Protein AF-A0A712CMX6-F1 (afdb_monomer)

Mean predicted aligned error: 9.73 Å

Radius of gyration: 21.3 Å; Cα contacts (8 Å, |Δi|>4): 12; chains: 1; bounding box: 39×43×60 Å

Secondary structure (DSSP, 8-state):
-------HHHHHHHHHHHHHT-HHHHHHHHHHHHHHS-TTSTTHHHHHHHHHHHHHHHHHHHHHHHHHHHHHHHHHHHT-HHHHHHHHHHHHHHHHHHHHHHHHH--

Structure (mmCIF, N/CA/C/O backbone):
data_AF-A0A712CMX6-F1
#
_entry.id   AF-A0A712CMX6-F1
#
loop_
_atom_site.group_PDB
_atom_site.id
_atom_site.type_symbol
_atom_site.label_atom_id
_atom_site.label_alt_id
_atom_site.label_comp_id
_atom_site.label_asym_id
_atom_site.label_entity_id
_atom_site.label_seq_id
_atom_site.pdbx_PDB_ins_code
_atom_site.Cartn_x
_atom_site.Cartn_y
_atom_site.Cartn_z
_atom_site.occupancy
_atom_site.B_iso_or_equiv
_atom_site.auth_seq_id
_atom_site.auth_comp_id
_atom_site.auth_asym_id
_atom_site.auth_atom_id
_atom_site.pdbx_PDB_model_num
ATOM 1 N N . ALA A 1 1 ? 1.805 7.461 33.465 1.00 42.91 1 ALA A N 1
ATOM 2 C CA . ALA A 1 1 ? 2.648 6.964 32.363 1.00 42.91 1 ALA A CA 1
ATOM 3 C C . ALA A 1 1 ? 2.758 8.086 31.346 1.00 42.91 1 ALA A C 1
ATOM 5 O O . ALA A 1 1 ? 1.729 8.558 30.885 1.00 42.91 1 ALA A O 1
ATOM 6 N N . THR A 1 2 ? 3.959 8.598 31.099 1.00 47.91 2 THR A N 1
ATOM 7 C CA . THR A 1 2 ? 4.202 9.603 30.061 1.00 47.91 2 THR A CA 1
ATOM 8 C C . THR A 1 2 ? 4.012 8.929 28.706 1.00 47.91 2 THR A C 1
ATOM 10 O O . THR A 1 2 ? 4.779 8.035 28.356 1.00 47.91 2 THR A O 1
ATOM 13 N N . GLU A 1 3 ? 2.966 9.296 27.964 1.00 58.12 3 GLU A N 1
ATOM 14 C CA . GLU A 1 3 ? 2.837 8.899 26.561 1.00 58.12 3 GLU A CA 1
ATOM 15 C C . GLU A 1 3 ? 4.049 9.464 25.819 1.00 58.12 3 GLU A C 1
ATOM 17 O O . GLU A 1 3 ? 4.179 10.672 25.619 1.00 58.12 3 GLU A O 1
ATOM 22 N N . THR A 1 4 ? 5.004 8.599 25.487 1.00 64.62 4 THR A N 1
ATOM 23 C CA . THR A 1 4 ? 6.151 8.980 24.677 1.00 64.62 4 THR A CA 1
ATOM 24 C C . THR A 1 4 ? 5.621 9.264 23.282 1.00 64.62 4 THR A C 1
ATOM 26 O O . THR A 1 4 ? 5.328 8.352 22.512 1.00 64.62 4 THR A O 1
ATOM 29 N N . VAL A 1 5 ? 5.435 10.547 22.970 1.00 73.31 5 VAL A N 1
ATOM 30 C CA . VAL A 1 5 ? 5.053 10.997 21.631 1.00 73.31 5 VAL A CA 1
ATOM 31 C C . VAL A 1 5 ? 6.144 10.524 20.677 1.00 73.31 5 VAL A C 1
ATOM 33 O O . VAL A 1 5 ? 7.235 11.092 20.620 1.00 73.31 5 VAL A O 1
ATOM 36 N N . VAL A 1 6 ? 5.886 9.416 19.982 1.00 78.69 6 VAL A N 1
ATOM 37 C CA . VAL A 1 6 ? 6.840 8.858 19.029 1.00 78.69 6 VAL A CA 1
ATOM 38 C C . VAL A 1 6 ? 6.942 9.862 17.883 1.00 78.69 6 VAL A C 1
ATOM 40 O O . VAL A 1 6 ? 5.918 10.191 17.279 1.00 78.69 6 VAL A O 1
ATOM 43 N N . PRO A 1 7 ? 8.142 10.376 17.566 1.00 86.31 7 PRO A N 1
ATOM 44 C CA . PRO A 1 7 ? 8.281 11.378 16.524 1.00 86.31 7 PRO A CA 1
ATOM 45 C C . PRO A 1 7 ? 7.781 10.814 15.192 1.00 86.31 7 PRO A C 1
ATOM 47 O O . PRO A 1 7 ? 8.101 9.678 14.832 1.00 86.31 7 PRO A O 1
ATOM 50 N N . PHE A 1 8 ? 7.022 11.618 14.443 1.00 88.00 8 PHE A N 1
ATOM 51 C CA . PHE A 1 8 ? 6.411 11.218 13.170 1.00 88.00 8 PHE A CA 1
ATOM 52 C C . PHE A 1 8 ? 7.416 10.552 12.217 1.00 88.00 8 PHE A C 1
ATOM 54 O O . PHE A 1 8 ? 7.127 9.509 11.634 1.00 88.00 8 PHE A O 1
ATOM 61 N N . GLY A 1 9 ? 8.639 11.088 12.134 1.00 90.62 9 GLY A N 1
ATOM 62 C CA . GLY A 1 9 ? 9.707 10.519 11.308 1.00 90.62 9 GLY A CA 1
ATOM 63 C C . GLY A 1 9 ? 10.093 9.085 11.690 1.00 90.62 9 GLY A C 1
ATOM 64 O O . GLY A 1 9 ? 10.394 8.279 10.811 1.00 90.62 9 GLY A O 1
ATOM 65 N N . ALA A 1 10 ? 10.031 8.720 12.975 1.00 90.50 10 ALA A N 1
ATOM 66 C CA . ALA A 1 10 ? 10.294 7.352 13.417 1.00 90.50 10 ALA A CA 1
ATOM 67 C C . ALA A 1 10 ? 9.156 6.393 13.031 1.00 90.50 10 ALA A C 1
ATOM 69 O O . ALA A 1 10 ? 9.427 5.250 12.659 1.00 90.50 10 ALA A O 1
ATOM 70 N N . ILE A 1 11 ? 7.902 6.858 13.067 1.00 90.12 11 ILE A N 1
ATOM 71 C CA . ILE A 1 11 ? 6.734 6.083 12.619 1.00 90.12 11 ILE A CA 1
ATOM 72 C C . ILE A 1 11 ? 6.797 5.873 11.105 1.00 90.12 11 ILE A C 1
ATOM 74 O O . ILE A 1 11 ? 6.699 4.737 10.647 1.00 90.12 11 ILE A O 1
ATOM 78 N N . PHE A 1 12 ? 7.040 6.939 10.337 1.00 90.88 12 PHE A N 1
ATOM 79 C CA . PHE A 1 12 ? 7.172 6.867 8.883 1.00 90.88 12 PHE A CA 1
ATOM 80 C C . PHE A 1 12 ? 8.315 5.940 8.466 1.00 90.88 12 PHE A C 1
ATOM 82 O O . PHE A 1 12 ? 8.111 5.041 7.657 1.00 90.88 12 PHE A O 1
ATOM 89 N N . LYS A 1 13 ? 9.500 6.084 9.076 1.00 92.38 13 LYS A N 1
ATOM 90 C CA . LYS A 1 13 ? 10.646 5.209 8.793 1.00 92.38 13 LYS A CA 1
ATOM 91 C C . LYS A 1 13 ? 10.327 3.744 9.093 1.00 92.38 13 LYS A C 1
ATOM 93 O O . LYS A 1 13 ? 10.668 2.878 8.294 1.00 92.38 13 LYS A O 1
ATOM 98 N N . ARG A 1 14 ? 9.666 3.453 10.220 1.00 91.19 14 ARG A N 1
ATOM 99 C CA . ARG A 1 14 ? 9.237 2.085 10.556 1.00 91.19 14 ARG A CA 1
ATOM 100 C C . ARG A 1 14 ? 8.238 1.542 9.541 1.00 91.19 14 ARG A C 1
ATOM 102 O O . ARG A 1 14 ? 8.436 0.433 9.063 1.00 91.19 14 ARG A O 1
ATOM 109 N N . ALA A 1 15 ? 7.209 2.314 9.197 1.00 89.31 15 ALA A N 1
ATOM 110 C CA . ALA A 1 15 ? 6.203 1.914 8.218 1.00 89.31 15 ALA A CA 1
ATOM 111 C C . ALA A 1 15 ? 6.819 1.679 6.830 1.00 89.31 15 ALA A C 1
ATOM 113 O O . ALA A 1 15 ? 6.501 0.682 6.183 1.00 89.31 15 ALA A O 1
ATOM 114 N N . LEU A 1 16 ? 7.745 2.544 6.404 1.00 89.81 16 LEU A N 1
ATOM 115 C CA . LEU A 1 16 ? 8.464 2.421 5.140 1.00 89.81 16 LEU A CA 1
ATOM 116 C C . LEU A 1 16 ? 9.328 1.160 5.113 1.00 89.81 16 LEU A C 1
ATOM 118 O O . LEU A 1 16 ? 9.203 0.367 4.189 1.00 89.81 16 LEU A O 1
ATOM 122 N N . ILE A 1 17 ? 10.160 0.937 6.136 1.00 93.50 17 ILE A N 1
ATOM 123 C CA . ILE A 1 17 ? 11.004 -0.264 6.220 1.00 93.50 17 ILE A CA 1
ATOM 124 C C . ILE A 1 17 ? 10.132 -1.520 6.235 1.00 93.50 17 ILE A C 1
ATOM 126 O O . ILE A 1 17 ? 10.373 -2.435 5.458 1.00 93.50 17 ILE A O 1
ATOM 130 N N . LEU A 1 18 ? 9.086 -1.551 7.061 1.00 90.56 18 LEU A N 1
ATOM 131 C CA . LEU A 1 18 ? 8.181 -2.696 7.152 1.00 90.56 18 LEU A CA 1
ATOM 132 C C . LEU A 1 18 ? 7.480 -2.987 5.815 1.00 90.56 18 LEU A C 1
ATOM 134 O O . LEU A 1 18 ? 7.324 -4.148 5.446 1.00 90.56 18 LEU A O 1
ATOM 138 N N . SER A 1 19 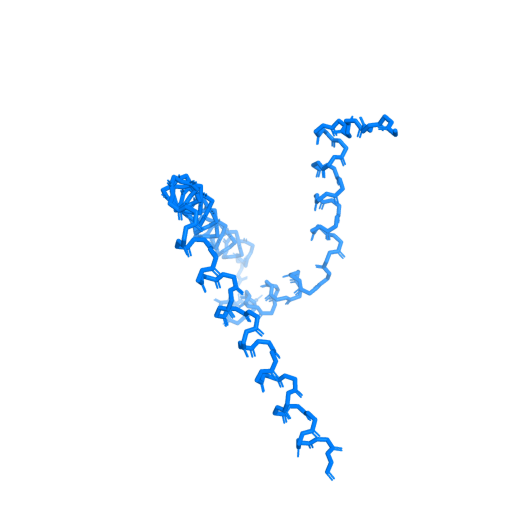? 7.102 -1.943 5.073 1.00 86.19 19 SER A N 1
ATOM 139 C CA . SER A 1 19 ? 6.477 -2.076 3.753 1.00 86.19 19 SER A CA 1
ATOM 140 C C . SER A 1 19 ? 7.475 -2.538 2.688 1.00 86.19 19 SER A C 1
ATOM 142 O O . SER A 1 19 ? 7.168 -3.452 1.928 1.00 86.19 19 SER A O 1
ATOM 144 N N . LEU A 1 20 ? 8.686 -1.968 2.661 1.00 86.38 20 LEU A N 1
ATOM 145 C CA . LEU 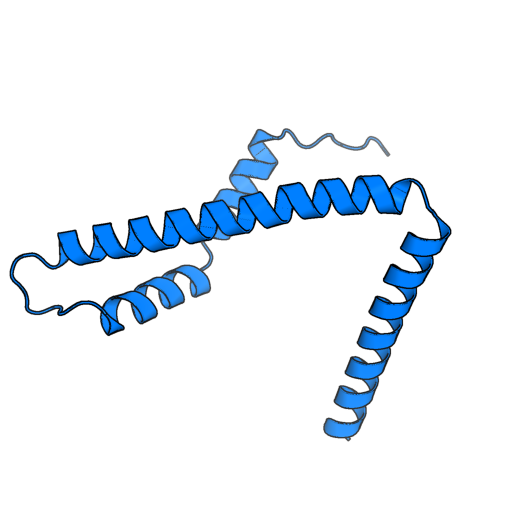A 1 20 ? 9.747 -2.332 1.713 1.00 86.38 20 LEU A CA 1
ATOM 146 C C . LEU A 1 20 ? 10.301 -3.739 1.966 1.00 86.38 20 LEU A C 1
ATOM 148 O O . LEU A 1 20 ? 10.661 -4.440 1.027 1.00 86.38 20 LEU A O 1
ATOM 152 N N . THR A 1 21 ? 10.370 -4.169 3.227 1.00 91.50 21 THR A N 1
ATOM 153 C CA . THR A 1 21 ? 10.839 -5.509 3.613 1.00 91.50 21 THR A CA 1
ATOM 154 C C . THR A 1 21 ? 9.731 -6.565 3.520 1.00 91.50 21 THR A C 1
ATOM 156 O O . THR A 1 21 ? 9.969 -7.713 3.869 1.00 91.50 21 THR A O 1
ATOM 159 N N . ASN A 1 22 ? 8.524 -6.237 3.044 1.00 89.19 22 ASN A N 1
ATOM 160 C CA . ASN A 1 22 ? 7.449 -7.214 2.864 1.00 89.19 22 ASN A CA 1
ATOM 161 C C . ASN A 1 22 ? 7.611 -7.969 1.525 1.00 89.19 22 ASN A C 1
ATOM 163 O O . ASN A 1 22 ? 7.191 -7.459 0.480 1.00 89.19 22 ASN A O 1
ATOM 167 N N . PRO A 1 23 ? 8.150 -9.207 1.517 1.00 88.44 23 PRO A N 1
ATOM 168 C CA . PRO A 1 23 ? 8.419 -9.923 0.272 1.00 88.44 23 PRO A CA 1
ATOM 169 C C . PRO A 1 23 ? 7.133 -10.294 -0.468 1.00 88.44 23 PRO A C 1
ATOM 171 O O . PRO A 1 23 ? 7.148 -10.440 -1.685 1.00 88.44 23 PRO A O 1
ATOM 174 N N . LYS A 1 24 ? 6.000 -10.415 0.235 1.00 89.06 24 LYS A N 1
ATOM 175 C CA . LYS A 1 24 ? 4.722 -10.792 -0.374 1.00 89.06 24 LYS A CA 1
ATOM 176 C C . LYS A 1 24 ? 4.248 -9.740 -1.376 1.00 89.06 24 LYS A C 1
ATOM 178 O O . LYS A 1 24 ? 3.761 -10.105 -2.440 1.00 89.06 24 LYS A O 1
ATOM 183 N N . ALA A 1 25 ? 4.400 -8.456 -1.047 1.00 85.50 25 ALA A N 1
ATOM 184 C CA . ALA A 1 25 ? 4.003 -7.362 -1.933 1.00 85.50 25 ALA A CA 1
ATOM 185 C C . ALA A 1 25 ? 4.875 -7.323 -3.198 1.00 85.50 25 ALA A C 1
ATOM 187 O O . ALA A 1 25 ? 4.355 -7.227 -4.306 1.00 85.50 25 ALA A O 1
ATOM 188 N N . ILE A 1 26 ? 6.192 -7.480 -3.036 1.00 86.25 26 ILE A N 1
ATOM 189 C CA . ILE A 1 26 ? 7.143 -7.515 -4.155 1.00 86.25 26 ILE A CA 1
ATOM 190 C C . ILE A 1 26 ? 6.859 -8.714 -5.064 1.00 86.25 26 ILE A C 1
ATOM 192 O O . ILE A 1 26 ? 6.722 -8.551 -6.275 1.00 86.25 26 ILE A O 1
ATOM 196 N N . LEU A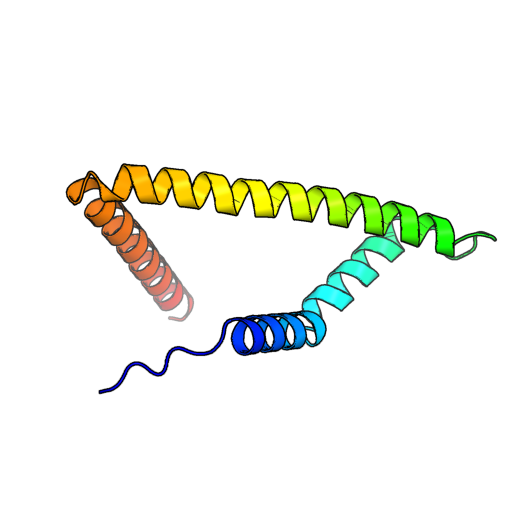 1 27 ? 6.717 -9.911 -4.486 1.00 88.56 27 LEU A N 1
ATOM 197 C CA . LEU A 1 27 ? 6.422 -11.128 -5.243 1.00 88.56 27 LEU A CA 1
ATOM 198 C C . LEU A 1 27 ? 5.080 -11.038 -5.973 1.00 88.56 27 LEU A C 1
ATOM 200 O O . LEU A 1 27 ? 4.978 -11.517 -7.101 1.00 88.56 27 LEU A O 1
ATOM 204 N N . PHE A 1 28 ? 4.073 -10.401 -5.369 1.00 88.31 28 PHE A N 1
ATOM 205 C CA . PHE A 1 28 ? 2.800 -10.131 -6.032 1.00 88.31 28 PHE A CA 1
ATOM 206 C C . PHE A 1 28 ? 2.984 -9.236 -7.262 1.00 88.31 28 PHE A C 1
ATOM 208 O O . PHE A 1 28 ? 2.534 -9.613 -8.342 1.00 88.31 28 PHE A O 1
ATOM 215 N N . TYR A 1 29 ? 3.687 -8.103 -7.137 1.00 86.38 29 TYR A N 1
ATOM 216 C CA . TYR A 1 29 ? 3.923 -7.205 -8.271 1.00 86.38 29 TYR A CA 1
ATOM 217 C C . TYR A 1 29 ? 4.726 -7.870 -9.389 1.00 86.38 29 TYR A C 1
ATOM 219 O O . TYR A 1 29 ? 4.321 -7.794 -10.544 1.00 86.38 29 TYR A O 1
ATOM 227 N N . VAL A 1 30 ? 5.811 -8.578 -9.063 1.00 86.31 30 VAL A N 1
ATOM 228 C CA . VAL A 1 30 ? 6.616 -9.294 -10.068 1.00 86.31 30 VAL A CA 1
ATOM 229 C C . VAL A 1 30 ? 5.780 -10.359 -10.779 1.00 86.31 30 VAL A C 1
ATOM 231 O O . VAL A 1 30 ? 5.780 -10.418 -12.008 1.00 86.31 30 VAL A O 1
ATOM 234 N N . SER A 1 31 ? 5.019 -11.159 -10.025 1.00 88.50 31 SER A N 1
ATOM 235 C CA . SER A 1 31 ? 4.167 -12.208 -10.599 1.00 88.50 31 SER A CA 1
ATOM 236 C C . SER A 1 31 ? 3.044 -11.631 -11.454 1.00 88.50 31 SER A C 1
ATOM 238 O O . SER A 1 31 ? 2.682 -12.230 -12.460 1.00 88.50 31 SER A O 1
ATOM 240 N N . PHE A 1 32 ? 2.489 -10.477 -11.076 1.00 88.19 32 PHE A N 1
ATOM 241 C CA . PHE A 1 32 ? 1.500 -9.769 -11.882 1.00 88.19 32 PHE A CA 1
ATOM 242 C C . PHE A 1 32 ? 2.143 -9.237 -13.169 1.00 88.19 32 PHE A C 1
ATOM 244 O O . PHE A 1 32 ? 1.630 -9.488 -14.248 1.00 88.19 32 PHE A O 1
ATOM 251 N N . PHE A 1 33 ? 3.299 -8.573 -13.093 1.00 88.44 33 PHE A N 1
ATOM 252 C CA . PHE A 1 33 ? 3.899 -7.877 -14.240 1.00 88.44 33 PHE A CA 1
ATOM 253 C C . PHE A 1 33 ? 4.356 -8.839 -15.332 1.00 88.44 33 PHE A C 1
ATOM 255 O O . PHE A 1 33 ? 4.088 -8.594 -16.505 1.00 88.44 33 PHE A O 1
ATOM 262 N N . VAL A 1 34 ? 4.979 -9.959 -14.957 1.00 84.94 34 VAL A N 1
ATOM 263 C CA . VAL A 1 34 ? 5.431 -10.982 -15.916 1.00 84.94 34 VAL A CA 1
ATOM 264 C C . VAL A 1 34 ? 4.260 -11.597 -16.697 1.00 84.94 34 VAL A C 1
ATOM 266 O O . VAL A 1 34 ? 4.461 -12.058 -17.813 1.00 84.94 34 VAL A O 1
ATOM 269 N N . GLN A 1 35 ? 3.028 -11.557 -16.174 1.00 86.94 35 GLN A N 1
ATOM 270 C CA . GLN A 1 35 ? 1.846 -12.031 -16.910 1.00 86.94 35 GLN A CA 1
ATOM 271 C C . GLN A 1 35 ? 1.394 -11.075 -18.023 1.00 86.94 35 GLN A C 1
ATOM 273 O O . GLN A 1 35 ? 0.734 -11.516 -18.959 1.00 86.94 35 GLN A O 1
ATOM 278 N N . PHE A 1 36 ? 1.732 -9.784 -17.939 1.00 84.50 36 PHE A N 1
ATOM 279 C CA . PHE A 1 36 ? 1.295 -8.764 -18.905 1.00 84.50 36 PHE A CA 1
ATOM 280 C C . PHE A 1 36 ? 2.422 -8.235 -19.793 1.00 84.50 36 PHE A C 1
ATOM 282 O O . PHE A 1 36 ? 2.162 -7.441 -20.696 1.00 84.50 36 PHE A O 1
ATOM 289 N N . ILE A 1 37 ? 3.667 -8.638 -19.539 1.00 84.06 37 ILE A N 1
ATOM 290 C CA . ILE A 1 37 ? 4.841 -8.134 -20.246 1.00 84.06 37 ILE A CA 1
ATOM 291 C C . ILE A 1 37 ? 5.503 -9.278 -21.000 1.00 84.06 37 ILE A C 1
ATOM 293 O O . ILE A 1 37 ? 5.906 -10.278 -20.410 1.00 84.06 37 ILE A O 1
ATOM 297 N N . ASP A 1 38 ? 5.677 -9.090 -22.306 1.00 81.25 38 ASP A N 1
ATOM 298 C CA . ASP A 1 38 ? 6.532 -9.957 -23.105 1.00 81.25 38 ASP A CA 1
ATOM 299 C C . ASP A 1 38 ? 8.001 -9.701 -22.742 1.00 81.25 38 ASP A C 1
ATOM 301 O O . ASP A 1 38 ? 8.571 -8.647 -23.033 1.00 81.25 38 ASP A O 1
ATOM 305 N N . VAL A 1 39 ? 8.610 -10.676 -22.070 1.00 76.38 39 VAL A N 1
ATOM 306 C CA . VAL A 1 39 ? 10.001 -10.611 -21.608 1.00 76.38 39 VAL A CA 1
ATOM 307 C C . VAL A 1 39 ? 11.020 -10.716 -22.746 1.00 76.38 39 VAL A C 1
ATOM 309 O O . VAL A 1 39 ? 12.195 -10.431 -22.522 1.00 76.38 39 VAL A O 1
ATOM 312 N N . THR A 1 40 ? 10.593 -11.104 -23.951 1.00 78.81 40 THR A N 1
ATOM 313 C CA . THR A 1 40 ? 11.466 -11.306 -25.119 1.00 78.81 40 THR A CA 1
ATOM 314 C C . THR A 1 40 ? 11.601 -10.065 -26.006 1.00 78.81 40 THR A C 1
ATOM 316 O O . THR A 1 40 ? 12.437 -10.038 -26.912 1.00 78.81 40 THR A O 1
ATOM 319 N N . ALA A 1 41 ? 10.824 -9.013 -25.733 1.00 78.69 41 ALA A N 1
ATOM 320 C CA . ALA A 1 41 ? 10.849 -7.780 -26.505 1.00 78.69 41 ALA A CA 1
ATOM 321 C C . ALA A 1 41 ? 12.137 -6.952 -26.261 1.00 78.69 41 ALA A C 1
ATOM 323 O O . ALA A 1 41 ? 12.674 -6.938 -25.154 1.00 78.69 41 ALA A 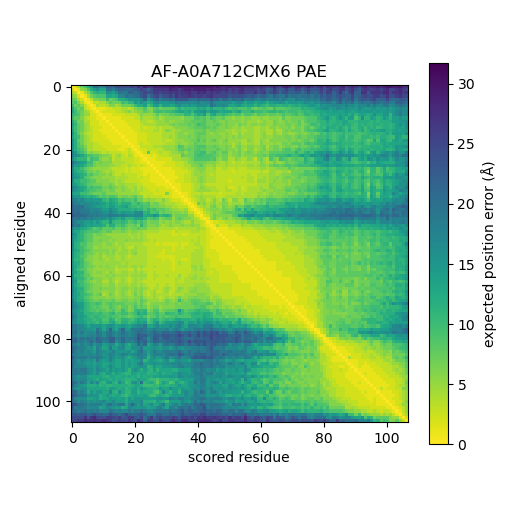O 1
ATOM 324 N N . PRO A 1 42 ? 12.611 -6.158 -27.243 1.00 76.56 42 PRO A N 1
ATOM 325 C CA . PRO A 1 42 ? 13.820 -5.334 -27.094 1.00 76.56 42 PRO A CA 1
ATOM 326 C C . PRO A 1 42 ? 13.742 -4.248 -26.002 1.00 76.56 42 PRO A C 1
ATOM 328 O O . PRO A 1 42 ? 14.769 -3.729 -25.565 1.00 76.56 42 PRO A O 1
ATOM 331 N N . HIS A 1 43 ? 12.532 -3.866 -25.572 1.00 78.50 43 HIS A N 1
ATOM 332 C CA . HIS A 1 43 ? 12.284 -2.723 -24.680 1.00 78.50 43 HIS A CA 1
ATOM 333 C C . HIS A 1 43 ? 11.429 -3.074 -23.450 1.00 78.50 43 HIS A C 1
ATOM 335 O O . HIS A 1 43 ? 10.596 -2.282 -23.009 1.00 78.50 43 HIS A O 1
ATOM 341 N N . THR A 1 44 ? 11.662 -4.242 -22.852 1.00 81.38 44 THR A N 1
ATOM 342 C CA . THR A 1 44 ? 10.925 -4.755 -21.682 1.00 81.38 44 THR A CA 1
ATOM 343 C C . THR A 1 44 ? 10.860 -3.762 -20.511 1.00 81.38 44 THR A C 1
ATOM 345 O O . THR A 1 44 ? 9.814 -3.614 -19.882 1.00 81.38 44 THR A O 1
ATOM 348 N N . GLY A 1 45 ? 11.937 -3.011 -20.247 1.00 84.81 45 GLY A N 1
ATOM 349 C CA . GLY A 1 45 ? 11.989 -2.042 -19.142 1.00 84.81 45 GLY A CA 1
ATOM 350 C C . GLY A 1 45 ? 10.942 -0.923 -19.226 1.00 84.81 45 GLY A C 1
ATOM 351 O O . GLY A 1 45 ? 10.425 -0.490 -18.197 1.00 84.81 45 GLY A O 1
ATOM 352 N N . VAL A 1 46 ? 10.572 -0.492 -20.437 1.00 86.69 46 VAL A N 1
ATOM 353 C CA . VAL A 1 46 ? 9.554 0.554 -20.636 1.00 86.69 46 VAL A CA 1
ATOM 354 C C . VAL A 1 46 ? 8.162 0.022 -20.300 1.00 86.69 46 VAL A C 1
ATOM 356 O O . VAL A 1 46 ? 7.404 0.694 -19.604 1.00 86.69 46 VAL A O 1
ATOM 359 N N . SER A 1 47 ? 7.844 -1.209 -20.708 1.00 87.00 47 SER A N 1
ATOM 360 C CA . SER A 1 47 ? 6.576 -1.866 -20.363 1.00 87.00 47 SER A CA 1
ATOM 361 C C . SER A 1 47 ? 6.420 -2.039 -18.851 1.00 87.00 47 SER A C 1
ATOM 363 O O . SER A 1 47 ? 5.353 -1.757 -18.306 1.00 87.00 47 SER A O 1
ATOM 365 N N . PHE A 1 48 ? 7.502 -2.420 -18.159 1.00 87.94 48 PHE A N 1
ATOM 366 C CA . PHE A 1 48 ? 7.537 -2.485 -16.694 1.00 87.94 48 PHE A CA 1
ATOM 367 C C . PHE A 1 48 ? 7.270 -1.118 -16.062 1.00 87.94 48 PHE A C 1
ATOM 369 O O . PHE A 1 48 ? 6.460 -1.020 -15.143 1.00 87.94 48 PHE A O 1
ATOM 376 N N . PHE A 1 49 ? 7.913 -0.061 -16.561 1.00 89.44 49 PHE A N 1
ATOM 377 C CA . PHE A 1 49 ? 7.736 1.292 -16.038 1.00 89.44 49 PHE A CA 1
ATOM 378 C C . PHE A 1 49 ? 6.303 1.812 -16.221 1.00 89.44 49 PHE A C 1
ATOM 380 O O . PHE A 1 49 ? 5.732 2.366 -15.280 1.00 89.44 49 PHE A O 1
ATOM 387 N N . ILE A 1 50 ? 5.703 1.601 -17.398 1.00 90.69 50 ILE A N 1
ATOM 388 C CA . ILE A 1 50 ? 4.314 1.997 -17.676 1.00 90.69 50 ILE A CA 1
ATOM 389 C C . ILE A 1 50 ? 3.364 1.258 -16.733 1.00 90.69 50 ILE A C 1
ATOM 391 O O . ILE A 1 50 ? 2.571 1.900 -16.047 1.00 90.69 50 ILE A O 1
ATOM 395 N N . LEU A 1 51 ? 3.479 -0.071 -16.645 1.00 90.88 51 LEU A N 1
ATOM 396 C CA . LEU A 1 51 ? 2.589 -0.881 -15.816 1.00 90.88 51 LEU A CA 1
ATOM 397 C C . LEU A 1 51 ? 2.737 -0.549 -14.324 1.00 90.88 51 LEU A C 1
ATOM 39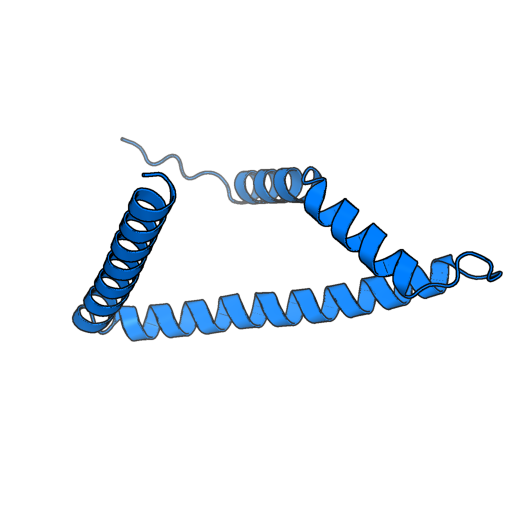9 O O . LEU A 1 51 ? 1.730 -0.393 -13.632 1.00 90.88 51 LEU A O 1
ATOM 403 N N . ALA A 1 52 ? 3.974 -0.372 -13.847 1.00 90.44 52 ALA A N 1
ATOM 404 C CA . ALA A 1 52 ? 4.257 0.066 -12.483 1.00 90.44 52 ALA A CA 1
ATOM 405 C C . ALA A 1 52 ? 3.633 1.433 -12.185 1.00 90.44 52 ALA A C 1
ATOM 407 O O . ALA A 1 52 ? 2.962 1.591 -11.170 1.00 90.44 52 ALA A O 1
ATOM 408 N N . THR A 1 53 ? 3.793 2.401 -13.091 1.00 93.56 53 THR A N 1
ATOM 409 C CA . THR A 1 53 ? 3.242 3.753 -12.925 1.00 93.56 53 THR A CA 1
ATOM 410 C C . THR A 1 53 ? 1.717 3.739 -12.913 1.00 93.56 53 THR A C 1
ATOM 412 O O . THR A 1 53 ? 1.103 4.382 -12.065 1.00 93.56 53 THR A O 1
ATOM 415 N N . THR A 1 54 ? 1.081 2.982 -13.813 1.00 93.69 54 THR A N 1
ATOM 416 C CA . THR A 1 54 ? -0.379 2.836 -13.831 1.00 93.69 54 THR A CA 1
ATOM 417 C C . THR A 1 54 ? -0.894 2.250 -12.520 1.00 93.69 54 THR A C 1
ATOM 419 O O . THR A 1 54 ? -1.835 2.792 -11.938 1.00 93.69 54 THR A O 1
ATOM 422 N N . LEU A 1 55 ? -0.272 1.175 -12.029 1.00 91.38 55 LEU A N 1
ATOM 423 C CA . LEU A 1 55 ? -0.668 0.566 -10.762 1.00 91.38 55 LEU A CA 1
ATOM 424 C C . LEU A 1 55 ? -0.443 1.494 -9.572 1.00 91.38 55 LEU A C 1
ATOM 426 O O . LEU A 1 55 ? -1.309 1.567 -8.702 1.00 91.38 55 LEU A O 1
ATOM 430 N N . GLU A 1 56 ? 0.667 2.228 -9.549 1.00 92.81 56 GLU A N 1
ATOM 431 C CA . GLU A 1 56 ? 0.963 3.181 -8.482 1.00 92.81 56 GLU A CA 1
ATOM 432 C C . GLU A 1 56 ? -0.068 4.314 -8.447 1.00 92.81 56 GLU A C 1
ATOM 434 O O . GLU A 1 56 ? -0.571 4.646 -7.377 1.00 92.81 56 GLU A O 1
ATOM 439 N N . ILE A 1 57 ? -0.471 4.850 -9.605 1.00 97.12 57 ILE A N 1
ATOM 440 C CA . ILE A 1 57 ? -1.526 5.873 -9.689 1.00 97.12 57 ILE A CA 1
ATOM 441 C C . ILE A 1 57 ? -2.849 5.327 -9.145 1.00 97.12 57 ILE A C 1
ATOM 443 O O . ILE A 1 57 ? -3.484 5.973 -8.311 1.00 97.12 57 ILE A O 1
ATOM 447 N N . VAL A 1 58 ? -3.262 4.130 -9.573 1.00 95.31 58 VAL A N 1
ATOM 448 C CA . VAL A 1 58 ? -4.504 3.505 -9.091 1.00 95.31 58 VAL A CA 1
ATOM 449 C C . VAL A 1 58 ? -4.439 3.259 -7.583 1.00 95.31 58 VAL A C 1
ATOM 451 O O . VAL A 1 58 ? -5.387 3.591 -6.871 1.00 95.31 58 VAL A O 1
ATOM 454 N N . SER A 1 59 ? -3.319 2.731 -7.088 1.00 92.88 59 SER A N 1
ATOM 455 C CA . SER A 1 59 ? -3.073 2.481 -5.666 1.00 92.88 59 SER A CA 1
ATOM 456 C C . SER A 1 59 ? -3.142 3.773 -4.853 1.00 92.88 59 SER A C 1
ATOM 458 O O . SER A 1 59 ? -3.871 3.850 -3.862 1.00 92.88 59 SER A O 1
ATOM 460 N N . PHE A 1 60 ? -2.460 4.823 -5.309 1.00 94.19 60 PHE A N 1
ATOM 461 C CA . PHE A 1 60 ? -2.453 6.128 -4.664 1.00 94.19 60 PHE A CA 1
ATOM 462 C C . PHE A 1 60 ? -3.850 6.754 -4.629 1.00 94.19 60 PHE A C 1
ATOM 464 O O . PHE A 1 60 ? -4.282 7.231 -3.576 1.00 94.19 60 PHE A O 1
ATOM 471 N N . CYS A 1 61 ? -4.588 6.721 -5.743 1.00 97.38 61 CYS A N 1
ATOM 472 C CA . CYS A 1 61 ? -5.965 7.208 -5.807 1.00 97.38 61 CYS A CA 1
ATOM 473 C C . CYS A 1 61 ? -6.884 6.419 -4.869 1.00 97.38 61 CYS A C 1
ATOM 475 O O . CYS A 1 61 ? -7.662 7.019 -4.127 1.00 97.38 61 CYS A O 1
ATOM 477 N N . TYR A 1 62 ? -6.773 5.091 -4.864 1.00 95.38 62 TYR A N 1
ATOM 478 C CA . TYR A 1 62 ? -7.582 4.216 -4.023 1.00 95.38 62 TYR A CA 1
ATOM 479 C C . TYR A 1 62 ? -7.309 4.435 -2.531 1.00 95.38 62 TYR A C 1
ATOM 481 O O . TYR A 1 62 ? -8.243 4.638 -1.754 1.00 95.38 62 TYR A O 1
ATOM 489 N N . LEU A 1 63 ? -6.038 4.452 -2.122 1.00 93.62 63 LEU A N 1
ATOM 490 C CA . LEU A 1 63 ? -5.648 4.697 -0.734 1.00 93.62 63 LEU A CA 1
ATOM 491 C C . LEU A 1 63 ? -6.035 6.105 -0.285 1.00 93.62 63 LEU A C 1
ATOM 493 O O . LEU A 1 63 ? -6.579 6.262 0.805 1.00 93.62 63 LEU A O 1
ATOM 497 N N . SER A 1 64 ? -5.826 7.119 -1.126 1.00 94.75 64 SER A N 1
ATOM 498 C CA . SER A 1 64 ? -6.253 8.491 -0.829 1.00 94.75 64 SER A CA 1
ATOM 499 C C . SER A 1 64 ? -7.768 8.571 -0.652 1.00 94.75 64 SER A C 1
ATOM 501 O O . SER A 1 64 ? -8.245 9.147 0.326 1.00 94.75 64 SER A O 1
ATOM 503 N N . PHE A 1 65 ? -8.535 7.935 -1.541 1.00 95.88 65 PHE A N 1
ATOM 504 C CA . PHE A 1 65 ? -9.986 7.842 -1.410 1.00 95.88 65 PHE A CA 1
ATOM 505 C C . PHE A 1 65 ? -10.390 7.152 -0.101 1.00 95.88 65 PHE A C 1
ATOM 507 O O . PHE A 1 65 ? -11.267 7.647 0.606 1.00 95.88 65 PHE A O 1
ATOM 514 N N . LEU A 1 66 ? -9.729 6.053 0.267 1.00 92.88 66 LEU A N 1
ATOM 515 C CA . LEU A 1 66 ? -10.001 5.313 1.499 1.00 92.88 66 LEU A CA 1
ATOM 516 C C . LEU A 1 66 ? -9.674 6.130 2.758 1.00 92.88 66 LEU A C 1
ATOM 518 O O . LEU A 1 66 ? -10.452 6.127 3.709 1.00 92.88 66 LEU A O 1
ATOM 522 N N . ILE A 1 67 ? -8.569 6.879 2.757 1.00 92.12 67 ILE A N 1
ATOM 523 C CA . ILE A 1 67 ? -8.188 7.766 3.865 1.00 92.12 67 ILE A CA 1
ATOM 524 C C . ILE A 1 67 ? -9.205 8.903 4.012 1.00 92.12 67 ILE A C 1
ATOM 526 O O . ILE A 1 67 ? -9.704 9.138 5.112 1.00 92.12 67 ILE A O 1
ATOM 530 N N . LEU A 1 68 ? -9.540 9.594 2.919 1.00 93.00 68 LEU A N 1
ATOM 531 C CA . LEU A 1 68 ? -10.459 10.735 2.948 1.00 93.00 68 LEU A CA 1
ATOM 532 C C . LEU A 1 68 ? -11.884 10.309 3.312 1.00 93.00 68 LEU A C 1
ATOM 534 O O . LEU A 1 68 ? -12.505 10.911 4.189 1.00 93.00 68 LEU A O 1
ATOM 538 N N . SER A 1 69 ? -12.392 9.246 2.684 1.00 91.19 69 SER A N 1
ATOM 539 C CA . SER A 1 69 ? -13.710 8.693 3.008 1.00 91.19 69 SER A CA 1
ATOM 540 C C . SER A 1 69 ? -13.750 8.150 4.436 1.00 91.19 69 SER A C 1
ATOM 542 O O . SER A 1 69 ? -14.695 8.441 5.164 1.00 91.19 69 SER A O 1
ATOM 544 N N . GLY A 1 70 ? -12.708 7.449 4.887 1.00 88.00 70 GLY A N 1
ATOM 545 C CA . GLY A 1 70 ? -12.593 6.953 6.257 1.00 88.00 70 GLY A CA 1
ATOM 546 C C . GLY A 1 70 ? -12.589 8.079 7.290 1.00 88.00 70 GLY A C 1
ATOM 547 O O . GLY A 1 70 ? -13.307 7.997 8.288 1.00 88.00 70 GLY A O 1
ATOM 548 N N . ALA A 1 71 ? -11.849 9.161 7.037 1.00 87.75 71 ALA A N 1
ATOM 549 C CA . ALA A 1 71 ? -11.844 10.345 7.893 1.00 87.75 71 ALA A CA 1
ATOM 550 C C . ALA A 1 71 ? -13.224 11.019 7.934 1.00 87.75 71 ALA A C 1
ATOM 552 O O . ALA A 1 71 ? -13.720 11.332 9.018 1.00 87.75 71 ALA A O 1
ATOM 553 N N . PHE A 1 72 ? -13.878 11.176 6.780 1.00 86.75 72 PHE A N 1
ATOM 554 C CA . PHE A 1 72 ? -15.218 11.755 6.686 1.00 86.75 72 PHE A CA 1
ATOM 555 C C . PHE A 1 72 ? -16.262 10.917 7.436 1.00 86.75 72 PHE A C 1
ATOM 557 O O . PHE A 1 72 ? -17.008 11.435 8.268 1.00 86.75 72 PHE A O 1
ATOM 564 N N . VAL A 1 73 ? -16.271 9.604 7.201 1.00 86.00 73 VAL A N 1
ATOM 565 C CA . VAL A 1 73 ? -17.165 8.653 7.871 1.00 86.00 73 VAL A CA 1
ATOM 566 C C . VAL A 1 73 ? -16.910 8.644 9.376 1.00 86.00 73 VAL A C 1
ATOM 568 O O . VAL A 1 73 ? -17.861 8.699 10.151 1.00 86.00 73 VAL A O 1
ATOM 571 N N . THR A 1 74 ? -15.649 8.642 9.812 1.00 83.25 74 THR A N 1
ATOM 572 C CA . THR A 1 74 ? -15.293 8.679 11.240 1.00 83.25 74 THR A CA 1
ATOM 573 C C . THR A 1 74 ? -15.738 9.983 11.891 1.00 83.25 74 THR A C 1
ATOM 575 O O . THR A 1 74 ? -16.274 9.957 12.997 1.00 83.25 74 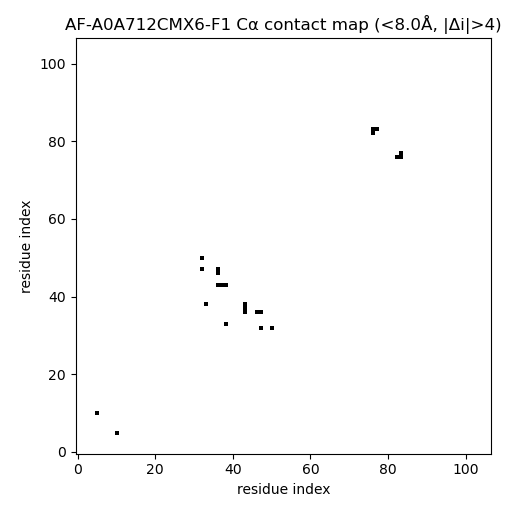THR A O 1
ATOM 578 N N . HIS A 1 75 ? -15.582 11.119 11.210 1.00 80.56 75 HIS A N 1
ATOM 579 C CA . HIS A 1 75 ? -16.056 12.407 11.704 1.00 80.56 75 HIS A CA 1
ATOM 580 C C . HIS A 1 75 ? -17.588 12.420 11.859 1.00 80.56 75 HIS A C 1
ATOM 582 O O . HIS A 1 75 ? -18.100 12.805 12.912 1.00 80.56 75 HIS A O 1
ATOM 588 N N . TYR A 1 76 ? -18.310 11.905 10.859 1.00 76.69 76 TYR A N 1
ATOM 589 C CA . TYR A 1 76 ? -19.774 11.835 10.838 1.00 76.69 76 TYR A CA 1
ATOM 590 C C . TYR A 1 76 ? -20.351 10.851 11.873 1.00 76.69 76 TYR A C 1
ATOM 592 O O . TYR A 1 76 ? -21.281 11.169 12.619 1.00 76.69 76 TYR A O 1
ATOM 600 N N . ILE A 1 77 ? -19.780 9.648 11.967 1.00 80.12 77 ILE A N 1
ATOM 601 C CA . ILE A 1 77 ? -20.174 8.623 12.944 1.00 80.12 77 ILE A CA 1
ATOM 602 C C . ILE A 1 77 ? -19.748 9.031 14.362 1.00 80.12 77 ILE A C 1
ATOM 604 O O . ILE A 1 77 ? -20.480 8.773 15.321 1.00 80.12 77 ILE A O 1
ATOM 608 N N . GLY A 1 78 ? -18.614 9.719 14.511 1.00 67.19 78 GLY A N 1
ATOM 609 C CA . GLY A 1 78 ? -18.124 10.253 15.783 1.00 67.19 78 GLY A CA 1
ATOM 610 C C . GLY A 1 78 ? -19.094 11.246 16.426 1.00 67.19 78 GLY A C 1
ATOM 611 O O . GLY A 1 78 ? -19.230 11.275 17.650 1.00 67.19 78 GLY A O 1
ATOM 612 N N . THR A 1 79 ? -19.869 11.981 15.620 1.00 65.50 79 THR A N 1
ATOM 613 C CA . THR A 1 79 ? -20.947 12.850 16.122 1.00 65.50 79 THR A CA 1
ATOM 614 C C . THR A 1 79 ? -22.148 12.055 16.663 1.00 65.50 79 THR A C 1
ATOM 616 O O . THR A 1 79 ? -22.962 12.582 17.424 1.00 65.50 79 THR A O 1
ATOM 619 N N . LYS A 1 80 ? -22.285 10.770 16.308 1.00 70.56 80 LYS A N 1
ATOM 620 C CA . LYS A 1 80 ? -23.427 9.902 16.638 1.00 70.56 80 LYS A CA 1
ATOM 621 C C . LYS A 1 80 ? -22.960 8.628 17.360 1.00 70.56 80 LYS A C 1
ATOM 623 O O . LYS A 1 80 ? -22.987 7.532 16.804 1.00 70.56 80 LYS A O 1
ATOM 628 N N . LYS A 1 81 ? -22.642 8.745 18.659 1.00 71.38 81 LYS A N 1
ATOM 629 C CA . LYS A 1 81 ? -22.158 7.649 19.542 1.00 71.38 81 LYS A CA 1
ATOM 630 C C . LYS A 1 81 ? -22.932 6.318 19.439 1.00 71.38 81 LYS A C 1
ATOM 632 O O . LYS A 1 81 ? -22.342 5.253 19.601 1.00 71.38 81 LYS A O 1
ATOM 637 N N . LYS A 1 82 ? -24.244 6.350 19.165 1.00 71.38 82 LYS A N 1
ATOM 638 C CA . LYS A 1 82 ? -25.062 5.135 18.974 1.00 71.38 82 LYS A CA 1
ATOM 639 C C . LYS A 1 82 ? -24.699 4.369 17.694 1.00 71.38 82 LYS A C 1
ATOM 641 O O . LYS A 1 82 ? -24.667 3.145 17.725 1.00 71.38 82 LYS A O 1
ATOM 646 N N . LEU A 1 83 ? -24.393 5.071 16.604 1.00 74.62 83 LEU A N 1
ATOM 647 C CA . LEU A 1 83 ? -24.076 4.465 15.309 1.00 74.62 83 LEU A CA 1
ATOM 648 C C . LEU A 1 83 ? -22.694 3.797 15.334 1.00 74.62 83 LEU A C 1
ATOM 650 O O . LEU A 1 83 ? -22.551 2.666 14.877 1.00 74.62 83 LEU A O 1
ATOM 654 N N . ALA A 1 84 ? -21.720 4.438 15.989 1.00 74.56 84 ALA A N 1
ATOM 655 C CA . ALA A 1 84 ? -20.405 3.851 16.259 1.00 74.56 84 ALA A CA 1
ATOM 656 C C . ALA A 1 84 ? -20.513 2.538 17.057 1.00 74.56 84 ALA A C 1
ATOM 658 O O . ALA A 1 84 ? -19.871 1.542 16.727 1.00 74.56 84 ALA A O 1
ATOM 659 N N . LYS A 1 85 ? -21.371 2.520 18.090 1.00 78.25 85 LYS A N 1
ATOM 660 C CA . LYS A 1 85 ? -21.603 1.333 18.924 1.00 78.25 85 LYS A CA 1
ATOM 661 C C . LYS A 1 85 ? -22.213 0.181 18.122 1.00 78.25 85 LYS A C 1
ATOM 663 O O . LYS A 1 85 ? -21.748 -0.944 18.258 1.00 78.25 85 LYS A O 1
ATOM 668 N N . VAL A 1 86 ? -23.210 0.454 17.276 1.00 83.81 86 VAL A N 1
ATOM 669 C CA . VAL A 1 86 ? -23.827 -0.571 16.414 1.00 83.81 86 VAL A CA 1
ATOM 670 C C . VAL A 1 86 ? -22.813 -1.136 15.419 1.00 83.81 86 VAL A C 1
ATOM 672 O O . VAL A 1 86 ? -22.724 -2.354 15.290 1.00 83.81 86 VAL A O 1
ATOM 675 N N . GLY A 1 87 ?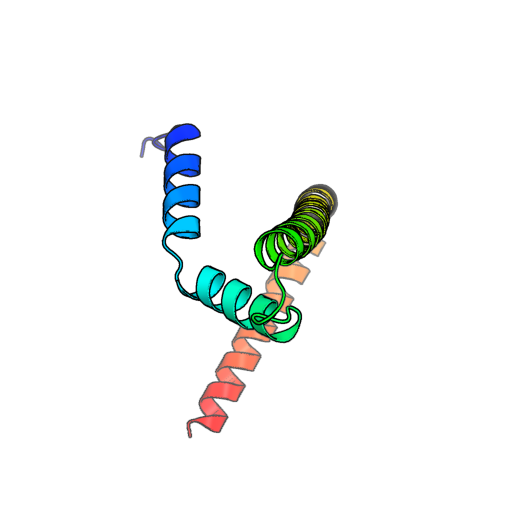 -22.003 -0.281 14.784 1.00 80.62 87 GLY A N 1
ATOM 676 C CA . GLY A 1 87 ? -20.941 -0.719 13.874 1.00 80.62 87 GLY A CA 1
ATOM 677 C C . GLY A 1 87 ? -19.947 -1.668 14.548 1.00 80.62 87 GLY A C 1
ATOM 678 O O . GLY A 1 87 ? -19.728 -2.776 14.064 1.00 80.62 87 GLY A O 1
ATOM 679 N N . ASN A 1 88 ? -19.421 -1.290 15.718 1.00 84.31 88 ASN A N 1
ATOM 680 C CA . ASN A 1 88 ? -18.506 -2.153 16.472 1.00 84.31 88 ASN A CA 1
ATOM 681 C C . ASN A 1 88 ? -19.166 -3.457 16.942 1.00 84.31 88 ASN A C 1
ATOM 683 O O . ASN A 1 88 ? -18.530 -4.508 16.898 1.00 84.31 88 ASN A O 1
ATOM 687 N N . SER A 1 89 ? -20.430 -3.418 17.373 1.00 84.56 89 SER A N 1
ATOM 688 C CA . SER A 1 89 ? -21.155 -4.627 17.776 1.00 84.56 89 SER A CA 1
ATOM 689 C C . SER A 1 89 ? -21.386 -5.585 16.607 1.00 84.56 89 SER A C 1
ATOM 691 O O . SER A 1 89 ? -21.229 -6.788 16.791 1.00 84.56 89 SER A O 1
ATOM 693 N N . LEU A 1 90 ? -21.701 -5.081 15.409 1.00 90.81 90 LEU A N 1
ATOM 694 C CA . LEU A 1 90 ? -21.853 -5.908 14.208 1.00 90.81 90 LEU A CA 1
ATOM 695 C C . LEU A 1 90 ? -20.535 -6.572 13.809 1.00 90.81 90 LEU A C 1
ATOM 697 O O . LEU A 1 90 ? -20.512 -7.772 13.550 1.00 90.81 90 LEU A O 1
ATOM 701 N N . ILE A 1 91 ? -19.434 -5.817 13.816 1.00 90.12 91 ILE A N 1
ATOM 702 C CA . ILE A 1 91 ? -18.100 -6.359 13.532 1.00 90.12 91 ILE A CA 1
ATOM 703 C C . ILE A 1 91 ? -17.751 -7.450 14.552 1.00 90.12 91 ILE A C 1
ATOM 705 O O . ILE A 1 91 ? -17.345 -8.543 14.164 1.00 90.12 91 ILE A O 1
ATOM 709 N N . GLY A 1 92 ? -17.977 -7.197 15.845 1.00 89.25 92 GLY A N 1
ATOM 710 C CA . GLY A 1 92 ? -17.770 -8.194 16.896 1.00 89.25 92 GLY A CA 1
ATOM 711 C C . GLY A 1 92 ? -18.607 -9.459 16.688 1.00 89.25 92 GLY A C 1
ATOM 712 O O . GLY A 1 92 ? -18.085 -10.565 16.812 1.00 89.25 92 GLY A O 1
ATOM 713 N N . LEU A 1 93 ? -19.876 -9.311 16.299 1.00 93.81 93 LEU A N 1
ATOM 714 C CA . LEU A 1 93 ? -20.760 -10.440 16.007 1.00 93.81 93 LEU A CA 1
ATOM 715 C C . LEU A 1 93 ? -20.253 -11.271 14.818 1.00 93.81 93 LEU A C 1
ATOM 717 O O . LEU A 1 93 ? -20.270 -12.498 14.878 1.00 93.81 93 LEU A O 1
ATOM 721 N N . LEU A 1 94 ? -19.760 -10.616 13.762 1.00 93.38 94 LEU A N 1
ATOM 722 C CA . LEU A 1 94 ? -19.169 -11.291 12.605 1.00 93.38 94 LEU A CA 1
ATOM 723 C C . LEU A 1 94 ? -17.917 -12.082 12.992 1.00 93.38 94 LEU A C 1
ATOM 725 O O . LEU A 1 94 ? -17.775 -13.222 12.560 1.00 93.38 94 LEU A O 1
ATOM 729 N N . PHE A 1 95 ? -17.046 -11.527 13.840 1.00 93.31 95 PHE A N 1
ATOM 730 C CA . PHE A 1 95 ? -15.870 -12.247 14.340 1.00 93.31 95 PHE A CA 1
ATOM 731 C C . PHE A 1 95 ? -16.248 -13.470 15.176 1.00 93.31 95 PHE A C 1
ATOM 733 O O . PHE A 1 95 ? -15.674 -14.538 14.978 1.00 93.31 95 PHE A O 1
ATOM 740 N N . VAL A 1 96 ? -17.236 -13.342 16.067 1.00 92.75 96 VAL A N 1
ATOM 741 C CA . VAL A 1 96 ? -17.751 -14.481 16.843 1.00 92.75 96 VAL A CA 1
ATOM 742 C C . 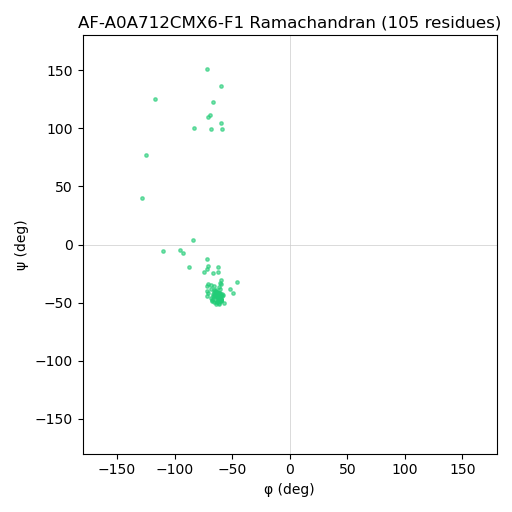VAL A 1 96 ? -18.353 -15.538 15.915 1.00 92.75 96 VAL A C 1
ATOM 744 O O . VAL A 1 96 ? -18.062 -16.720 16.072 1.00 92.75 96 VAL A O 1
ATOM 747 N N . GLY A 1 97 ? -19.129 -15.128 14.908 1.00 92.00 97 GLY A N 1
ATOM 748 C CA . GLY A 1 97 ? -19.687 -16.036 13.904 1.00 92.00 97 GLY A CA 1
ATOM 749 C C . GLY A 1 97 ? -18.609 -16.750 13.085 1.00 92.00 97 GLY A C 1
ATOM 750 O O . GLY A 1 97 ? -18.699 -17.957 12.864 1.00 92.00 97 GLY A O 1
ATOM 751 N N . PHE A 1 98 ? -17.555 -16.036 12.687 1.00 92.50 98 PHE A N 1
ATOM 752 C CA . PHE A 1 98 ? -16.425 -16.611 11.961 1.00 92.50 98 PHE A CA 1
ATOM 753 C C . PHE A 1 98 ? -15.643 -17.605 12.829 1.00 92.50 98 PHE A C 1
ATOM 755 O O . PHE A 1 98 ? -15.328 -18.699 12.369 1.00 92.50 98 PHE A O 1
ATOM 762 N N . ALA A 1 99 ? -15.387 -17.267 14.096 1.00 90.81 99 ALA A N 1
ATOM 763 C CA . ALA A 1 99 ? -14.736 -18.156 15.055 1.00 90.81 99 ALA A CA 1
ATOM 764 C C . ALA A 1 99 ? -15.569 -19.418 15.326 1.00 90.81 99 ALA A C 1
ATOM 766 O O . ALA A 1 99 ? -15.025 -20.518 15.327 1.00 90.81 99 ALA A O 1
ATOM 767 N N . ALA A 1 100 ? -16.888 -19.276 15.488 1.00 93.69 100 ALA A N 1
ATOM 768 C CA . ALA A 1 100 ? -17.798 -20.407 15.639 1.00 93.69 100 ALA A CA 1
ATOM 769 C C . ALA A 1 100 ? -17.779 -21.307 14.395 1.00 93.69 100 ALA A C 1
ATOM 771 O O . ALA A 1 100 ? -17.645 -22.522 14.521 1.00 93.69 100 ALA A O 1
ATOM 772 N N . ARG A 1 101 ? -17.830 -20.720 13.189 1.00 90.69 101 ARG A N 1
ATOM 773 C CA . ARG A 1 101 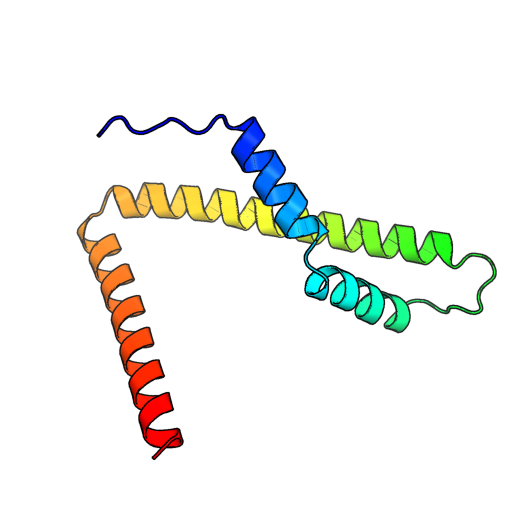? -17.735 -21.479 11.935 1.00 90.69 101 ARG A CA 1
ATOM 774 C C . ARG A 1 101 ? -16.406 -22.217 11.826 1.00 90.69 101 ARG A C 1
ATOM 776 O O . ARG A 1 101 ? -16.403 -23.388 11.458 1.00 90.69 101 ARG A O 1
ATOM 783 N N . LEU A 1 102 ? -15.303 -21.557 12.168 1.00 91.69 102 LEU A N 1
ATOM 784 C CA . LEU A 1 102 ? -13.980 -22.170 12.179 1.00 91.69 102 LEU A CA 1
ATOM 785 C C . LEU A 1 102 ? -13.924 -23.343 13.164 1.00 91.69 102 LEU A C 1
ATOM 787 O O . LEU A 1 102 ? -13.486 -24.420 12.781 1.00 91.69 102 LEU A O 1
ATOM 791 N N . ALA A 1 103 ? -14.441 -23.172 14.384 1.00 91.94 103 ALA A N 1
ATOM 792 C CA . ALA A 1 103 ? -14.483 -24.227 15.394 1.00 91.94 103 ALA A CA 1
ATOM 793 C C . ALA A 1 103 ? -15.292 -25.449 14.929 1.00 91.94 103 ALA A C 1
ATOM 795 O O . ALA A 1 103 ? -14.828 -26.568 15.100 1.00 91.94 103 ALA A O 1
ATOM 796 N N . THR A 1 104 ? -16.444 -25.240 14.279 1.00 90.81 104 THR A N 1
ATOM 797 C CA . THR A 1 104 ? -17.268 -26.340 13.736 1.00 90.81 104 THR A CA 1
ATOM 798 C C . THR A 1 104 ? -16.678 -27.022 12.502 1.00 90.81 104 THR A C 1
ATOM 800 O O . THR A 1 104 ? -17.091 -28.123 12.168 1.00 90.81 104 THR A O 1
ATOM 803 N N . LEU A 1 105 ? -15.767 -26.362 11.778 1.00 82.75 105 LEU A N 1
ATOM 804 C CA . LEU A 1 105 ? -15.051 -26.960 10.644 1.00 82.75 105 LEU A CA 1
ATOM 805 C C . LEU A 1 105 ? -13.774 -27.691 11.089 1.00 82.75 105 LEU A C 1
ATOM 807 O O . LEU A 1 105 ? -13.246 -28.499 10.332 1.00 82.75 105 LEU A O 1
ATOM 811 N N . GLN A 1 106 ? -13.271 -27.384 12.289 1.00 63.47 106 GLN A N 1
ATOM 812 C CA . GLN A 1 106 ? -12.119 -28.038 12.914 1.00 63.47 106 GLN A CA 1
ATOM 813 C C . GLN A 1 106 ? -12.503 -29.179 13.878 1.00 63.47 106 GLN A C 1
ATOM 815 O O . GLN A 1 106 ? -11.598 -29.828 14.401 1.00 63.47 106 GLN A O 1
ATOM 820 N N . SER A 1 107 ? -13.802 -29.399 14.123 1.00 49.81 107 SER A N 1
ATOM 821 C CA . SER A 1 107 ? -14.380 -30.496 14.920 1.00 49.81 107 SER A CA 1
ATOM 822 C C . SER A 1 107 ? -14.967 -31.580 14.029 1.00 49.81 107 SER A C 1
ATOM 824 O O . SER A 1 107 ? -14.731 -32.769 14.320 1.00 49.81 107 SER A O 1
#

pLDDT: mean 85.16, std 10.12, range [42.91, 97.38]

Solvent-accessible surface area (backbone atoms only — not comparable to full-atom values): 6188 Å² total; per-residue (Å²): 132,84,80,75,78,74,55,66,68,59,54,51,52,50,53,50,51,56,57,74,70,35,62,67,62,54,53,49,51,54,60,53,47,61,75,76,46,66,82,84,49,99,60,41,68,56,56,51,50,52,53,50,49,54,51,49,51,53,50,51,53,51,52,50,49,50,52,54,52,49,52,51,49,49,56,59,35,63,76,36,64,69,58,46,50,52,54,54,49,52,54,51,49,51,52,51,52,49,50,51,52,50,52,66,74,75,105

Sequence (107 aa):
ATETVVPFGAIFKRALILSLTNPKAILFYVSFFVQFIDVTAPHTGVSFFILATTLEIVSFCYLSFLILSGAFVTHYIGTKKKLAKVGNSLIGLLFVGFAARLATLQS

Organism: Salmonella enterica I (NCBI:txid59201)

Foldseek 3Di:
DPPPPDPPVVVVVVVVCVVVPPVVVVCVLVVVQPVVFDPPDPPRVVSSVVVVVVVVVVVVVVVVCCVVVVVVVCVVVVVPVVSVVVVVVVVVVVVVVVVVVVVVVVD

InterPro domains:
  IPR001123 Amino acid exporter protein, LeuE-type [PF01810] (9-104)
  IPR001123 Amino acid exporter protein, LeuE-type [PTHR30086] (11-104)